Protein AF-G6YGH9-F1 (afdb_monomer_lite)

Organism: NCBI:txid1082933

Radius of gyration: 26.37 Å; chains: 1; bounding box: 47×24×82 Å

Foldseek 3Di:
DVPVVVVVVVVVVVVVVVVVVVVVVVVVVVVVVVVVVVVLVVQDPPVVSVCVVVVHDDDDDDPDDDDDKDFDPPLVVVCVPPDDVVSVVVQVVVVVVVVVVCVVVVHDDNDADRRMD

Sequence (117 aa):
MTLLQERERQLNEKLQSTNEALRESQEGLSREYQRAETLLLNILPASIAERLKADEQIADSHAEVSVLFADIVGFTERARSVGAVTTLAILNYFFKAADLLSELYGCEKIKTIGDCV

InterPro domains:
  IPR001054 Adenylyl cyclase class-3/4/guanylyl cyclase [PF00211] (60-116)
  IPR001054 Adenylyl cyclase class-3/4/guanylyl cyclase [PS50125] (66-117)
  IPR001054 Adenylyl cyclase class-3/4/guanylyl cyclase [cd07302] (64-117)
  IPR011645 Haem NO binding associated [PF07701] (4-52)
  IPR029787 Nucleotide cyclase [G3DSA:3.30.70.1230] (54-117)
  IPR029787 Nucleotide cyclase [SSF55073] (55-117)
  IPR050401 Cyclic nucleotide synthase [PTHR11920] (13-116)

pLDDT: mean 89.85, std 6.7, range [55.56, 96.75]

Structure (mmCIF, N/CA/C/O backbone):
data_AF-G6YGH9-F1
#
_entry.id   AF-G6YGH9-F1
#
loop_
_atom_site.group_PDB
_atom_site.id
_atom_site.type_symbol
_atom_site.label_atom_id
_atom_site.label_alt_id
_atom_site.label_comp_id
_atom_site.label_asym_id
_atom_site.label_entity_id
_atom_site.label_seq_id
_atom_site.pdbx_PDB_ins_code
_atom_site.Cartn_x
_atom_site.Cartn_y
_atom_site.Cartn_z
_atom_site.occupancy
_atom_site.B_iso_or_equiv
_atom_site.auth_seq_id
_atom_site.auth_comp_id
_atom_site.auth_asym_id
_atom_site.auth_atom_id
_atom_site.pdbx_PDB_model_num
ATOM 1 N N . MET A 1 1 ? -18.345 3.832 61.839 1.00 55.56 1 MET A N 1
ATOM 2 C CA . MET A 1 1 ? -18.561 4.753 60.699 1.00 55.56 1 MET A CA 1
ATOM 3 C C . MET A 1 1 ? -17.378 4.827 59.724 1.00 55.56 1 MET A C 1
ATOM 5 O O . MET A 1 1 ? -17.563 5.365 58.649 1.00 55.56 1 MET A O 1
ATOM 9 N N . THR A 1 2 ? -16.212 4.240 60.018 1.00 79.88 2 THR A N 1
ATOM 10 C CA . THR A 1 2 ? -14.998 4.305 59.174 1.00 79.88 2 THR A CA 1
ATOM 11 C C . THR A 1 2 ? -14.951 3.285 58.025 1.00 79.88 2 THR A C 1
ATOM 13 O O . THR A 1 2 ? -14.478 3.598 56.943 1.00 79.88 2 THR A O 1
ATOM 16 N N . LEU A 1 3 ? -15.519 2.088 58.206 1.00 83.75 3 LEU A N 1
ATOM 17 C CA . LEU A 1 3 ? -15.384 0.976 57.246 1.00 83.75 3 LEU A CA 1
ATOM 18 C C . LEU A 1 3 ? -16.085 1.214 55.889 1.00 83.75 3 LEU A C 1
ATOM 20 O O . LEU A 1 3 ? -15.637 0.724 54.857 1.00 83.75 3 LEU A O 1
ATOM 24 N N . LEU A 1 4 ? -17.179 1.986 55.887 1.00 87.06 4 LEU A N 1
ATOM 25 C CA . LEU A 1 4 ? -17.890 2.392 54.665 1.00 87.06 4 LEU A CA 1
ATOM 26 C C . LEU A 1 4 ? -17.114 3.456 53.877 1.00 87.06 4 LEU A C 1
ATOM 28 O O . LEU A 1 4 ? -17.008 3.340 52.661 1.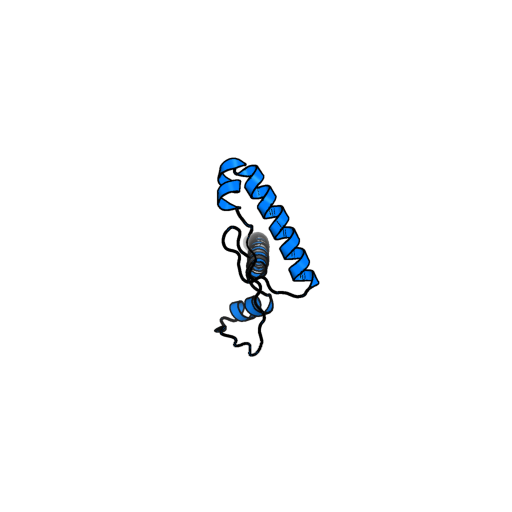00 87.06 4 LEU A O 1
ATOM 32 N N . GLN A 1 5 ? -16.526 4.434 54.570 1.00 87.31 5 GLN A N 1
ATOM 33 C CA . GLN A 1 5 ? -15.715 5.488 53.951 1.00 87.31 5 GLN A CA 1
ATOM 34 C C . GLN A 1 5 ? -14.425 4.919 53.342 1.00 87.31 5 GLN A C 1
ATOM 36 O O . GLN A 1 5 ? -14.037 5.303 52.242 1.00 87.31 5 GLN A O 1
ATOM 41 N N . GLU A 1 6 ? -13.798 3.951 54.017 1.00 89.69 6 GLU A N 1
ATOM 42 C CA . GLU A 1 6 ? -12.629 3.227 53.504 1.00 89.69 6 GLU A CA 1
ATOM 43 C C . GLU A 1 6 ? -12.956 2.487 52.195 1.00 89.69 6 GLU A C 1
ATOM 45 O O . GLU A 1 6 ? -12.214 2.566 51.218 1.00 89.69 6 GLU A O 1
ATOM 50 N N . ARG A 1 7 ? -14.108 1.801 52.154 1.00 91.88 7 ARG A N 1
ATOM 51 C CA . ARG A 1 7 ? -14.569 1.051 50.979 1.00 91.88 7 ARG A CA 1
ATOM 52 C C . ARG A 1 7 ? -14.919 1.967 49.807 1.00 91.88 7 ARG A C 1
ATOM 54 O O . ARG A 1 7 ? -14.617 1.627 48.668 1.00 91.88 7 ARG A O 1
ATOM 61 N N . GLU A 1 8 ? -15.540 3.112 50.071 1.00 92.88 8 GLU A N 1
ATOM 62 C CA . GLU A 1 8 ? -15.873 4.111 49.050 1.00 92.88 8 GLU A CA 1
ATOM 63 C C . GLU A 1 8 ? -14.610 4.744 48.449 1.00 92.88 8 GLU A C 1
ATOM 65 O O . GLU A 1 8 ? -14.483 4.846 47.229 1.00 92.88 8 GLU A O 1
ATOM 70 N N . ARG A 1 9 ? -13.622 5.066 49.292 1.00 91.81 9 ARG A N 1
ATOM 71 C CA . ARG A 1 9 ? -12.309 5.537 48.845 1.00 91.81 9 ARG A CA 1
ATOM 72 C C . ARG A 1 9 ? -11.601 4.499 47.971 1.00 91.81 9 ARG A C 1
ATOM 74 O O . ARG A 1 9 ? -11.164 4.840 46.876 1.00 91.81 9 ARG A O 1
ATOM 81 N N . GLN A 1 10 ? -11.546 3.240 48.410 1.00 92.94 10 GLN A N 1
ATOM 82 C CA . GLN A 1 10 ? -10.946 2.155 47.624 1.00 92.94 10 GLN A CA 1
ATOM 83 C C . GLN A 1 10 ? -11.650 1.949 46.278 1.00 92.94 10 GLN A C 1
ATOM 85 O O . GLN A 1 10 ? -10.990 1.702 45.271 1.00 92.94 10 GLN A O 1
ATOM 90 N N . LEU A 1 11 ? -12.983 2.052 46.237 1.00 93.69 11 LEU A N 1
ATOM 91 C CA . LEU A 1 11 ? -13.751 1.957 44.993 1.00 93.69 11 LEU A CA 1
ATOM 92 C C . LEU A 1 11 ? -13.421 3.104 44.035 1.00 93.69 11 LEU A C 1
ATOM 94 O O . LEU A 1 11 ? -13.229 2.853 42.848 1.00 93.69 11 LEU A O 1
ATOM 98 N N . ASN A 1 12 ? -13.309 4.333 44.540 1.00 93.94 12 ASN A N 1
ATOM 99 C CA . ASN A 1 12 ? -12.959 5.494 43.724 1.00 93.94 12 ASN A CA 1
ATOM 100 C C . ASN A 1 12 ? -11.522 5.417 43.191 1.00 93.94 12 ASN A C 1
ATOM 102 O O . ASN A 1 12 ? -11.306 5.670 42.007 1.00 93.94 12 ASN A O 1
ATOM 106 N N . GLU A 1 13 ? -10.561 4.987 44.013 1.00 94.94 13 GLU A N 1
ATOM 107 C CA . GLU A 1 13 ? -9.174 4.744 43.587 1.00 94.94 13 GLU A CA 1
ATOM 108 C C . GLU A 1 13 ? -9.109 3.637 42.514 1.00 94.94 13 GLU A C 1
ATOM 110 O O . GLU A 1 13 ? -8.458 3.795 41.479 1.00 94.94 13 GLU A O 1
ATOM 115 N N . LYS A 1 14 ? -9.851 2.535 42.702 1.00 94.44 14 LYS A N 1
ATOM 116 C CA . LYS A 1 14 ? -9.955 1.442 41.718 1.00 94.44 14 LYS A CA 1
ATOM 117 C C . LYS A 1 14 ? -10.588 1.914 40.405 1.00 94.44 14 LYS A C 1
ATOM 119 O O . LYS A 1 14 ? -10.108 1.543 39.334 1.00 94.44 14 LYS A O 1
ATOM 124 N N . LEU A 1 15 ? -11.654 2.713 40.475 1.00 95.19 15 LEU A N 1
ATOM 125 C CA . LEU A 1 15 ? -12.331 3.291 39.310 1.00 95.19 15 LEU A CA 1
ATOM 126 C C . LEU A 1 15 ? -11.411 4.241 38.543 1.00 95.19 15 LEU A C 1
ATOM 128 O O . LEU A 1 15 ? -11.356 4.158 37.320 1.00 95.19 15 LEU A O 1
ATOM 132 N N . GLN A 1 16 ? -10.667 5.104 39.240 1.00 94.81 16 GLN A N 1
ATOM 133 C CA . GLN A 1 16 ? -9.683 5.989 38.612 1.00 94.81 16 GLN A CA 1
ATOM 134 C C . GLN A 1 16 ? -8.597 5.190 37.897 1.00 94.81 16 GLN A C 1
ATOM 136 O O . GLN A 1 16 ? -8.411 5.380 36.699 1.00 94.81 16 GLN A O 1
ATOM 141 N N . SER A 1 17 ? -7.979 4.224 38.580 1.00 95.12 17 SER A N 1
ATOM 142 C CA . SER A 1 17 ? -6.950 3.368 37.981 1.00 95.12 17 SER A CA 1
ATOM 143 C C . SER A 1 17 ? -7.472 2.576 36.774 1.00 95.12 17 SER A C 1
ATOM 145 O O . SER A 1 17 ? -6.784 2.459 35.763 1.00 95.12 17 SER A O 1
ATOM 147 N N . THR A 1 18 ? -8.708 2.069 36.838 1.00 95.12 18 THR A N 1
ATOM 148 C CA . THR A 1 18 ? -9.322 1.342 35.713 1.00 95.12 18 THR A CA 1
ATOM 149 C C . THR A 1 18 ? -9.599 2.274 34.533 1.00 95.12 18 THR A C 1
ATOM 151 O O . THR A 1 18 ? -9.367 1.892 33.391 1.00 95.12 18 THR A O 1
ATOM 154 N N . ASN A 1 19 ? -10.066 3.499 34.790 1.00 95.88 19 ASN A N 1
ATOM 155 C CA . ASN A 1 19 ? -10.301 4.497 33.747 1.00 95.88 19 ASN A CA 1
ATOM 156 C C . ASN A 1 19 ? -8.998 4.971 33.092 1.00 95.88 19 ASN A C 1
ATOM 158 O O . ASN A 1 19 ? -8.976 5.180 31.882 1.00 95.88 19 ASN A O 1
ATOM 162 N N . GLU A 1 20 ? -7.924 5.132 33.865 1.00 96.31 20 GLU A N 1
ATOM 163 C CA . GLU A 1 20 ? -6.594 5.460 33.342 1.00 96.31 20 GLU A CA 1
ATOM 164 C C . GLU A 1 20 ? -6.064 4.333 32.454 1.00 96.31 20 GLU A C 1
ATOM 166 O O . GLU A 1 20 ? -5.765 4.574 31.287 1.00 96.31 20 GLU A O 1
ATOM 171 N N . ALA A 1 21 ? -6.076 3.090 32.943 1.00 94.69 21 ALA A N 1
ATOM 172 C CA . ALA A 1 21 ? -5.667 1.930 32.153 1.00 94.69 21 ALA A CA 1
ATOM 173 C C . ALA A 1 21 ? -6.518 1.755 30.879 1.00 94.69 21 ALA A C 1
ATOM 175 O O . ALA A 1 21 ? -6.002 1.400 29.817 1.00 94.69 21 ALA A O 1
ATOM 176 N N . LEU A 1 22 ? -7.827 2.031 30.956 1.00 96.00 22 LEU A N 1
ATOM 177 C CA . LEU A 1 22 ? -8.717 1.985 29.796 1.00 96.00 22 LEU A CA 1
ATOM 178 C C . LEU A 1 22 ? -8.360 3.062 28.766 1.00 96.00 22 LEU A C 1
ATOM 180 O O . LEU A 1 22 ? -8.337 2.766 27.573 1.00 96.00 22 LEU A O 1
ATOM 184 N N . ARG A 1 23 ? -8.058 4.289 29.207 1.00 96.25 23 ARG A N 1
ATOM 185 C CA . ARG A 1 23 ? -7.615 5.372 28.317 1.00 96.25 23 ARG A CA 1
ATOM 186 C C . ARG A 1 23 ? -6.309 5.023 27.619 1.00 96.25 23 ARG A C 1
ATOM 188 O O . ARG A 1 23 ? -6.238 5.136 26.401 1.00 96.25 23 ARG A O 1
ATOM 195 N N . GLU A 1 24 ? -5.319 4.536 28.360 1.00 96.12 24 GLU A N 1
ATOM 196 C CA . GLU A 1 24 ? -4.040 4.105 27.782 1.00 96.12 24 GLU A CA 1
ATOM 197 C C . GLU A 1 24 ? -4.239 2.999 26.738 1.00 96.12 24 GLU A C 1
ATOM 199 O O . GLU A 1 24 ? -3.672 3.048 25.644 1.00 96.12 24 GLU A O 1
ATOM 204 N N . SER A 1 25 ? -5.106 2.025 27.033 1.00 95.31 25 SER A N 1
ATOM 205 C CA . SER A 1 25 ? -5.445 0.960 26.089 1.00 95.31 25 SER A CA 1
ATOM 206 C C . SER A 1 25 ? -6.147 1.490 24.832 1.00 95.31 25 SER A C 1
ATOM 208 O O . SER A 1 25 ? -5.816 1.057 23.727 1.00 95.31 25 SER A O 1
ATOM 210 N N . GLN A 1 26 ? -7.073 2.443 24.973 1.00 95.81 26 GLN A N 1
ATOM 211 C CA . GLN A 1 26 ? -7.761 3.081 23.845 1.00 95.81 26 GLN A CA 1
ATOM 212 C C . GLN A 1 26 ? -6.801 3.885 22.964 1.00 95.81 26 GLN A C 1
ATOM 214 O O . GLN A 1 26 ? -6.890 3.819 21.738 1.00 95.81 26 GLN A O 1
ATOM 219 N N . GLU A 1 27 ? -5.860 4.613 23.566 1.00 96.75 27 GLU A N 1
ATOM 220 C CA . GLU A 1 27 ? -4.826 5.338 22.827 1.00 96.75 27 GLU A CA 1
ATOM 221 C C . GLU A 1 27 ? -3.910 4.385 22.056 1.00 96.75 27 GLU A C 1
ATOM 223 O O . GLU A 1 27 ? -3.618 4.627 20.883 1.00 96.75 27 GLU A O 1
ATOM 228 N N . GLY A 1 28 ? -3.494 3.282 22.686 1.00 96.19 28 GLY A N 1
ATOM 229 C CA . GLY A 1 28 ? -2.711 2.237 22.030 1.00 96.19 28 GLY A CA 1
ATOM 230 C C . GLY A 1 28 ? -3.450 1.628 20.837 1.00 96.19 28 GLY A C 1
ATOM 231 O O . GLY A 1 28 ? -2.898 1.557 19.740 1.00 96.19 28 GLY A O 1
ATOM 232 N N . LEU A 1 29 ? -4.724 1.268 21.024 1.00 96.12 29 LEU A N 1
ATOM 233 C CA . LEU A 1 29 ? -5.560 0.712 19.960 1.00 96.12 29 LEU A CA 1
ATOM 234 C C . LEU A 1 29 ? -5.740 1.699 18.799 1.00 96.12 29 LEU A C 1
ATOM 236 O O . LEU A 1 29 ? -5.630 1.307 17.642 1.00 96.12 29 LEU A O 1
ATOM 240 N N . SER A 1 30 ? -5.971 2.977 19.100 1.00 96.50 30 SER A N 1
ATOM 241 C CA . SER A 1 30 ? -6.126 4.027 18.089 1.00 96.50 30 SER A CA 1
ATOM 242 C C . SER A 1 30 ? -4.863 4.201 17.237 1.00 96.50 30 SER A C 1
ATOM 244 O O . SER A 1 30 ? -4.948 4.294 16.012 1.00 96.50 30 SER A O 1
ATOM 246 N N . ARG A 1 31 ? -3.674 4.168 17.858 1.00 96.56 31 ARG A N 1
ATOM 247 C CA . ARG A 1 31 ? -2.394 4.252 17.132 1.00 96.56 31 ARG A CA 1
ATOM 248 C C . ARG A 1 31 ? -2.185 3.068 16.196 1.00 96.56 31 ARG A C 1
ATOM 250 O O . ARG A 1 31 ? -1.820 3.267 15.039 1.00 96.56 31 ARG A O 1
ATOM 257 N N . GLU A 1 32 ? -2.423 1.852 16.681 1.00 95.44 32 GLU A N 1
ATOM 258 C CA . GLU A 1 32 ? -2.289 0.653 15.849 1.00 95.44 32 GLU A CA 1
ATOM 259 C C . GLU A 1 32 ? -3.327 0.637 14.720 1.00 95.44 32 GLU A C 1
ATOM 261 O O . GLU A 1 32 ? -2.990 0.304 13.585 1.00 95.44 32 GLU A O 1
ATOM 266 N N . TYR A 1 33 ? -4.553 1.099 14.987 1.00 95.00 33 TYR A N 1
ATOM 267 C CA . TYR A 1 33 ? -5.590 1.251 13.967 1.00 95.00 33 TYR A CA 1
ATOM 268 C C . TYR A 1 33 ? -5.170 2.232 12.862 1.00 95.00 33 TYR A C 1
ATOM 270 O O . TYR A 1 33 ? -5.207 1.889 11.683 1.00 95.00 33 TYR A O 1
ATOM 278 N N . GLN A 1 34 ? -4.691 3.429 13.219 1.00 95.44 34 GLN A N 1
ATOM 279 C CA . GLN A 1 34 ? -4.217 4.421 12.243 1.00 95.44 34 GLN A CA 1
ATOM 280 C C . GLN A 1 34 ? -3.026 3.921 11.421 1.00 95.44 34 GLN A C 1
ATOM 282 O O . GLN A 1 34 ? -2.920 4.197 10.222 1.00 95.44 34 GLN A O 1
ATOM 287 N N . ARG A 1 35 ? -2.119 3.175 12.056 1.00 95.19 35 ARG A N 1
ATOM 288 C CA . ARG A 1 35 ? -0.985 2.561 11.370 1.00 95.19 35 ARG A CA 1
ATOM 289 C C . ARG A 1 35 ? -1.452 1.512 10.364 1.00 95.19 35 ARG A C 1
ATOM 291 O O . ARG A 1 35 ? -0.950 1.503 9.242 1.00 95.19 35 ARG A O 1
ATOM 298 N N . ALA A 1 36 ? -2.407 0.665 10.746 1.00 93.44 36 ALA A N 1
ATOM 299 C CA . ALA A 1 36 ? -2.996 -0.333 9.859 1.00 93.44 36 ALA A CA 1
ATOM 300 C C . ALA A 1 36 ? -3.722 0.319 8.670 1.00 93.44 36 ALA A C 1
ATOM 302 O O . ALA A 1 36 ? -3.481 -0.075 7.533 1.00 93.44 36 ALA A O 1
ATOM 303 N N . GLU A 1 37 ? -4.521 1.361 8.916 1.00 93.56 37 GLU A N 1
ATOM 304 C CA . GLU A 1 37 ? -5.194 2.159 7.878 1.00 93.56 37 GLU A CA 1
ATOM 305 C C . GLU A 1 37 ? -4.208 2.738 6.862 1.00 93.56 37 GLU A C 1
ATOM 307 O O . GLU A 1 37 ? -4.346 2.543 5.655 1.00 93.56 37 GLU A O 1
ATOM 312 N N . THR A 1 38 ? -3.159 3.398 7.356 1.00 93.19 38 THR A N 1
ATOM 313 C CA . THR A 1 38 ? -2.134 4.011 6.501 1.00 93.19 38 THR A CA 1
ATOM 314 C C . THR A 1 38 ? -1.444 2.963 5.630 1.00 93.19 38 THR A C 1
ATOM 316 O O . THR A 1 38 ? -1.217 3.180 4.444 1.00 93.19 38 THR A O 1
ATOM 319 N N . LEU A 1 39 ? -1.107 1.805 6.204 1.00 92.00 39 LEU A N 1
ATOM 320 C CA . LEU A 1 39 ? -0.467 0.723 5.460 1.00 92.00 39 LEU A CA 1
ATOM 321 C C . LEU A 1 39 ? -1.399 0.108 4.416 1.00 92.00 39 LEU A C 1
ATOM 323 O O . LEU A 1 39 ? -0.939 -0.200 3.321 1.00 92.00 39 LEU A O 1
ATOM 327 N N . LEU A 1 40 ? -2.684 -0.054 4.730 1.00 91.38 40 LEU A N 1
ATOM 328 C CA . LEU A 1 40 ? -3.661 -0.612 3.800 1.00 91.38 40 LEU A CA 1
ATOM 329 C C . LEU A 1 40 ? -3.830 0.285 2.567 1.00 91.38 40 LEU A C 1
ATOM 331 O O . LEU A 1 40 ? -3.770 -0.207 1.441 1.00 91.38 40 LEU A O 1
ATOM 335 N N . LEU A 1 41 ? -3.960 1.596 2.780 1.00 89.38 41 LEU A N 1
ATOM 336 C CA . LEU A 1 41 ? -4.104 2.585 1.705 1.00 89.38 41 LEU A CA 1
ATOM 337 C C . LEU A 1 41 ? -2.820 2.790 0.889 1.00 89.38 41 LEU A C 1
ATOM 339 O O . LEU A 1 41 ? -2.886 3.210 -0.259 1.00 89.38 41 LEU A O 1
ATOM 343 N N . ASN A 1 42 ? -1.653 2.451 1.442 1.00 85.25 42 ASN A N 1
ATOM 344 C CA . ASN A 1 42 ? -0.397 2.433 0.686 1.00 85.25 42 ASN A CA 1
ATOM 345 C C . ASN A 1 42 ? -0.282 1.230 -0.270 1.00 85.25 42 ASN A C 1
ATOM 347 O O . ASN A 1 42 ? 0.641 1.190 -1.084 1.00 85.25 42 ASN A O 1
ATOM 351 N N . ILE A 1 43 ? -1.148 0.220 -0.130 1.00 86.12 43 ILE A N 1
ATOM 352 C CA . ILE A 1 43 ? -1.089 -1.034 -0.897 1.00 86.12 43 ILE A CA 1
ATOM 353 C C . ILE A 1 43 ? -2.266 -1.155 -1.867 1.00 86.12 43 ILE A C 1
ATOM 355 O O . ILE A 1 43 ? -2.100 -1.727 -2.943 1.00 86.12 43 ILE A O 1
ATOM 359 N N . LEU A 1 44 ? -3.449 -0.677 -1.477 1.00 88.25 44 LEU A N 1
ATOM 360 C CA . LEU A 1 44 ? -4.687 -0.826 -2.236 1.00 88.25 44 LEU A CA 1
ATOM 361 C C . LEU A 1 44 ? -5.336 0.534 -2.513 1.00 88.25 44 LEU A C 1
ATOM 363 O O . LEU A 1 44 ? -5.300 1.407 -1.642 1.00 88.25 44 LEU A O 1
ATOM 367 N N . PRO A 1 45 ? -6.033 0.680 -3.656 1.00 88.00 45 PRO A N 1
ATOM 368 C CA . PRO A 1 45 ? -6.903 1.824 -3.888 1.00 88.00 45 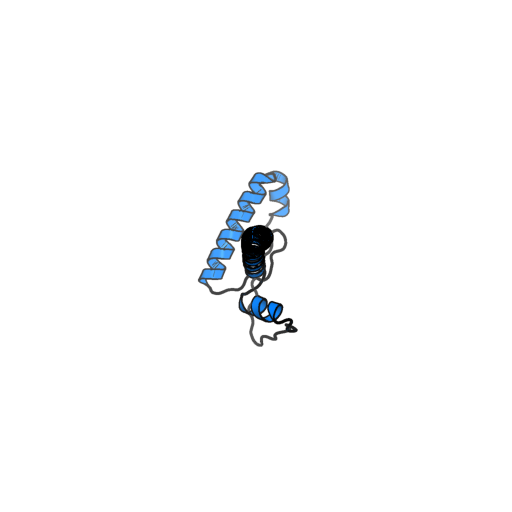PRO A CA 1
ATOM 369 C C . PRO A 1 45 ? -7.939 1.952 -2.768 1.00 88.00 45 PRO A C 1
ATOM 371 O O . PRO A 1 45 ? -8.467 0.946 -2.284 1.00 88.00 45 PRO A O 1
ATOM 374 N N . ALA A 1 46 ? -8.292 3.186 -2.401 1.00 89.25 46 ALA A N 1
ATOM 375 C CA . ALA A 1 46 ? -9.211 3.455 -1.292 1.00 89.25 46 ALA A CA 1
ATOM 376 C C . ALA A 1 46 ? -10.556 2.713 -1.427 1.00 89.25 46 ALA A C 1
ATOM 378 O O . ALA A 1 46 ? -11.058 2.153 -0.457 1.00 89.25 46 ALA A O 1
ATOM 379 N N . SER A 1 47 ? -11.113 2.636 -2.640 1.00 90.88 47 SER A N 1
ATOM 380 C CA . SER A 1 47 ? -12.367 1.917 -2.907 1.00 90.88 47 SER A CA 1
ATOM 381 C C . SER A 1 47 ? -12.270 0.412 -2.634 1.00 90.88 47 SER A C 1
ATOM 383 O O . SER A 1 47 ? -13.215 -0.187 -2.126 1.00 90.88 47 SER A O 1
ATOM 385 N N . ILE A 1 48 ? -11.127 -0.199 -2.947 1.00 92.25 48 ILE A N 1
ATOM 386 C CA . ILE A 1 48 ? -10.863 -1.623 -2.722 1.00 92.25 48 ILE A CA 1
ATOM 387 C C . ILE A 1 48 ? -10.581 -1.879 -1.240 1.00 92.25 48 ILE A C 1
ATOM 389 O O . ILE A 1 48 ? -11.062 -2.867 -0.693 1.00 92.25 48 ILE A O 1
ATOM 393 N N . ALA A 1 49 ? -9.859 -0.973 -0.573 1.00 92.75 49 ALA A N 1
ATOM 394 C CA . ALA A 1 49 ? -9.588 -1.053 0.860 1.00 92.75 49 ALA A CA 1
ATOM 395 C C . ALA A 1 49 ? -10.882 -1.057 1.693 1.00 92.75 49 ALA A C 1
ATOM 397 O O . ALA A 1 49 ? -11.027 -1.894 2.582 1.00 92.75 49 ALA A O 1
ATOM 398 N N . GLU A 1 50 ? -11.839 -0.178 1.385 1.00 93.50 50 GLU A N 1
ATOM 399 C CA . GLU A 1 50 ? -13.127 -0.120 2.093 1.00 93.50 50 GLU A CA 1
ATOM 400 C C . GLU A 1 50 ? -13.961 -1.393 1.903 1.00 93.50 50 GLU A C 1
ATOM 402 O O . GLU A 1 50 ? -14.480 -1.951 2.870 1.00 93.50 50 GLU A O 1
ATOM 407 N N . ARG A 1 51 ? -14.034 -1.912 0.673 1.00 95.50 51 ARG A N 1
ATOM 408 C CA . ARG A 1 51 ? -14.743 -3.170 0.381 1.00 95.50 51 ARG A CA 1
ATOM 409 C C . ARG A 1 51 ? -14.088 -4.368 1.064 1.00 95.50 51 ARG A C 1
ATOM 411 O O . ARG A 1 51 ? -14.780 -5.238 1.585 1.00 95.50 51 ARG A O 1
ATOM 418 N N . LEU A 1 52 ? -12.757 -4.378 1.142 1.00 93.56 52 LEU A N 1
ATOM 419 C CA . LEU A 1 52 ? -12.017 -5.429 1.834 1.00 93.56 52 LEU A CA 1
ATOM 420 C C . LEU A 1 52 ? -12.286 -5.407 3.346 1.00 93.56 52 LEU A C 1
ATOM 422 O O . LEU A 1 52 ? -12.459 -6.464 3.946 1.00 93.56 52 LEU A O 1
ATOM 426 N N . LYS A 1 53 ? -12.376 -4.223 3.969 1.00 92.62 53 LYS A N 1
ATOM 427 C CA . LYS A 1 53 ? -12.766 -4.090 5.389 1.00 92.62 53 LYS A CA 1
ATOM 428 C C . LYS A 1 53 ? -14.190 -4.577 5.657 1.00 92.62 53 LYS A C 1
ATOM 430 O O . LYS A 1 53 ? -14.478 -5.011 6.769 1.00 92.62 53 LYS A O 1
ATOM 435 N N . ALA A 1 54 ? -15.065 -4.502 4.656 1.00 95.19 54 ALA A N 1
ATOM 436 C CA . ALA A 1 54 ? -16.430 -5.015 4.717 1.00 95.19 54 ALA A CA 1
ATOM 437 C C . ALA A 1 54 ? -16.532 -6.535 4.469 1.00 95.19 54 ALA A C 1
ATOM 439 O O . ALA A 1 54 ? -17.647 -7.051 4.421 1.00 95.19 54 ALA A O 1
ATOM 440 N N . ASP A 1 55 ? -15.400 -7.240 4.326 1.00 94.12 55 ASP A N 1
ATOM 441 C CA . ASP A 1 55 ? -15.323 -8.676 4.006 1.00 94.12 55 ASP A CA 1
ATOM 442 C C . ASP A 1 55 ? -16.036 -9.033 2.685 1.00 94.12 55 ASP A C 1
ATOM 444 O O . ASP A 1 55 ? -16.592 -10.117 2.503 1.00 94.12 55 ASP A O 1
ATOM 448 N N . GLU A 1 56 ? -16.051 -8.089 1.738 1.00 96.06 56 GLU A N 1
ATOM 449 C CA . GLU A 1 56 ? -16.642 -8.294 0.420 1.00 96.06 56 GLU A CA 1
ATOM 450 C C . GLU A 1 56 ? -15.708 -9.124 -0.473 1.00 96.06 56 GLU A C 1
ATOM 452 O O . GLU A 1 56 ? -14.491 -8.925 -0.507 1.00 96.06 56 GLU A O 1
ATOM 457 N N . GLN A 1 57 ? -16.279 -10.026 -1.275 1.00 93.38 57 GLN A N 1
ATOM 458 C CA . GLN A 1 57 ? -15.537 -10.675 -2.351 1.00 93.38 57 GLN A CA 1
ATOM 459 C C . GLN A 1 57 ? -15.345 -9.698 -3.521 1.00 93.38 57 GLN A C 1
ATOM 461 O O . GLN A 1 57 ? -16.296 -9.350 -4.217 1.00 93.38 57 GLN A O 1
ATOM 466 N N . ILE A 1 58 ? -14.099 -9.298 -3.770 1.00 93.38 58 ILE A N 1
ATOM 467 C CA . ILE A 1 58 ? -13.751 -8.301 -4.789 1.00 93.38 58 ILE A CA 1
ATOM 468 C C . ILE A 1 58 ? -13.274 -9.002 -6.066 1.00 93.38 58 ILE A C 1
ATOM 470 O O . ILE A 1 58 ? -12.222 -9.643 -6.078 1.00 93.38 58 ILE A O 1
ATOM 474 N N . ALA A 1 59 ? -14.046 -8.880 -7.146 1.00 92.69 59 ALA A N 1
ATOM 475 C CA . ALA A 1 59 ? -13.717 -9.414 -8.469 1.00 92.69 59 ALA A CA 1
ATOM 476 C C . ALA A 1 59 ? -14.390 -8.569 -9.562 1.00 92.69 59 ALA A C 1
ATOM 478 O O . ALA A 1 59 ? -15.373 -8.983 -10.179 1.00 92.69 59 ALA A O 1
ATOM 479 N N . ASP A 1 60 ? -13.873 -7.360 -9.770 1.00 90.38 60 ASP A N 1
ATOM 480 C CA . ASP A 1 60 ? -14.460 -6.409 -10.710 1.00 90.38 60 ASP A CA 1
ATOM 481 C C . ASP A 1 60 ? -14.034 -6.709 -12.156 1.00 90.38 60 ASP A C 1
ATOM 483 O O . ASP A 1 60 ? -12.916 -7.153 -12.429 1.00 90.38 60 ASP A O 1
ATOM 487 N N . SER A 1 61 ? -14.939 -6.448 -13.102 1.00 91.75 61 SER A N 1
ATOM 488 C CA . SER A 1 61 ? -14.671 -6.536 -14.537 1.00 91.75 61 SER A CA 1
ATOM 489 C C . SER A 1 61 ? -14.742 -5.148 -15.158 1.00 91.75 61 SER A C 1
ATOM 491 O O . SER A 1 61 ? -15.697 -4.405 -14.931 1.00 91.75 61 SER A O 1
ATOM 493 N N . HIS A 1 62 ? -13.739 -4.810 -15.963 1.00 89.69 62 HIS A N 1
ATOM 494 C CA . HIS A 1 62 ? -13.654 -3.537 -16.667 1.00 89.69 62 HIS A CA 1
ATOM 495 C C . HIS A 1 62 ? -13.702 -3.792 -18.174 1.00 89.69 62 HIS A C 1
ATOM 497 O O . HIS A 1 62 ? -12.878 -4.535 -18.704 1.00 89.69 62 HIS A O 1
ATOM 503 N N . ALA A 1 63 ? -14.681 -3.190 -18.856 1.00 93.94 63 ALA A N 1
ATOM 504 C CA . ALA A 1 63 ? -14.892 -3.392 -20.291 1.00 93.94 63 ALA A CA 1
ATOM 505 C C . ALA A 1 63 ? -13.788 -2.753 -21.150 1.00 93.94 63 ALA A C 1
ATOM 507 O O . ALA A 1 63 ? -13.429 -3.294 -22.193 1.00 93.94 63 ALA A O 1
ATOM 508 N N . GLU A 1 64 ? -13.237 -1.624 -20.700 1.00 94.25 64 GLU A N 1
ATOM 509 C CA . GLU A 1 64 ? -12.199 -0.872 -21.403 1.00 94.25 64 GLU A CA 1
ATOM 510 C C . GLU A 1 64 ? -11.093 -0.490 -20.420 1.00 94.25 64 GLU A C 1
ATOM 512 O O . GLU A 1 64 ? -11.325 0.244 -19.459 1.00 94.25 64 GLU A O 1
ATOM 517 N N . VAL A 1 65 ? -9.886 -1.005 -20.656 1.00 92.69 65 VAL A N 1
ATOM 518 C CA . VAL A 1 65 ? -8.697 -0.708 -19.851 1.00 92.69 65 VAL A CA 1
ATOM 519 C C . VAL A 1 65 ? -7.495 -0.485 -20.757 1.00 92.69 65 VAL A C 1
ATOM 521 O O . VAL A 1 65 ? -7.336 -1.156 -21.776 1.00 92.69 65 VAL A O 1
ATOM 524 N N . SER A 1 66 ? -6.633 0.450 -20.367 1.00 92.69 66 SER A N 1
ATOM 525 C CA . SER A 1 66 ? -5.294 0.606 -20.937 1.00 92.69 66 SER A CA 1
ATOM 526 C C . SER A 1 66 ? -4.272 0.210 -19.883 1.00 92.69 66 SER A C 1
ATOM 528 O O . SER A 1 66 ? -4.389 0.628 -18.734 1.00 92.69 66 SER A O 1
ATOM 530 N N . VAL A 1 67 ? -3.278 -0.587 -20.269 1.00 91.44 67 VAL A N 1
ATOM 531 C CA . VAL A 1 67 ? -2.196 -1.018 -19.376 1.00 91.44 67 VAL A CA 1
ATOM 532 C C . VAL A 1 67 ? -0.873 -0.535 -19.953 1.00 91.44 67 VAL A C 1
ATOM 534 O O . VAL A 1 67 ? -0.583 -0.775 -21.126 1.00 91.44 67 VAL A O 1
ATOM 537 N N . LEU A 1 68 ? -0.086 0.153 -19.128 1.00 88.62 68 LEU A N 1
ATOM 538 C CA . LEU A 1 68 ? 1.275 0.567 -19.448 1.00 88.62 68 LEU A CA 1
ATOM 539 C C . LEU A 1 68 ? 2.250 -0.395 -18.772 1.00 88.62 68 LEU A C 1
ATOM 541 O O . LEU A 1 68 ? 2.093 -0.684 -17.593 1.00 88.62 68 LEU A O 1
ATOM 545 N N . PHE A 1 69 ? 3.252 -0.843 -19.523 1.00 87.38 69 PHE A N 1
ATOM 546 C CA . PHE A 1 69 ? 4.417 -1.536 -18.983 1.00 87.38 69 PHE A CA 1
ATOM 547 C C . PHE A 1 69 ? 5.655 -0.696 -19.280 1.00 87.38 69 PHE A C 1
ATOM 549 O O . PHE A 1 69 ? 5.852 -0.269 -20.424 1.00 87.38 69 PHE A O 1
ATOM 556 N N . ALA A 1 70 ? 6.491 -0.472 -18.274 1.00 85.88 70 ALA A N 1
ATOM 557 C CA . ALA A 1 70 ? 7.751 0.243 -18.400 1.00 8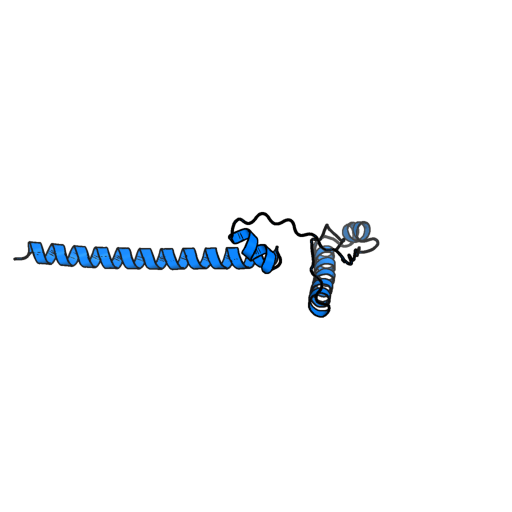5.88 70 ALA A CA 1
ATOM 558 C C . ALA A 1 70 ? 8.874 -0.526 -17.699 1.00 85.88 70 ALA A C 1
ATOM 560 O O . ALA A 1 70 ? 8.705 -0.996 -16.582 1.00 85.88 70 ALA A O 1
ATOM 561 N N . ASP A 1 71 ? 10.037 -0.621 -18.342 1.00 87.88 71 ASP A N 1
ATOM 562 C CA . ASP A 1 71 ? 11.219 -1.286 -17.791 1.00 87.88 71 ASP A CA 1
ATOM 563 C C . ASP A 1 71 ? 12.483 -0.455 -18.051 1.00 87.88 71 ASP A C 1
ATOM 565 O O . ASP A 1 71 ? 12.600 0.245 -19.067 1.00 87.88 71 ASP A O 1
ATOM 569 N N . ILE A 1 72 ? 13.444 -0.519 -17.129 1.00 86.31 72 ILE A N 1
ATOM 570 C CA . ILE A 1 72 ? 14.714 0.193 -17.255 1.00 86.31 72 ILE A CA 1
ATOM 571 C C . ILE A 1 72 ? 15.688 -0.670 -18.061 1.00 86.31 72 ILE A C 1
ATOM 573 O O . ILE A 1 72 ? 16.346 -1.575 -17.548 1.00 86.31 72 ILE A O 1
ATOM 577 N N . VAL A 1 73 ? 15.874 -0.309 -19.331 1.00 89.06 73 VAL A N 1
ATOM 578 C CA . VAL A 1 73 ? 16.797 -1.013 -20.232 1.00 89.06 73 VAL A CA 1
ATOM 579 C C . VAL A 1 73 ? 18.201 -1.139 -19.623 1.00 89.06 73 VAL A C 1
ATOM 581 O O . VAL A 1 73 ? 18.836 -0.151 -19.241 1.00 89.06 73 VAL A O 1
ATOM 584 N N . GLY A 1 74 ? 18.700 -2.377 -19.559 1.00 86.88 74 GLY A N 1
ATOM 585 C CA . GLY A 1 74 ? 20.048 -2.694 -19.077 1.00 86.88 74 GLY A CA 1
ATOM 586 C C . GLY A 1 74 ? 20.237 -2.550 -17.563 1.00 86.88 74 GLY A C 1
ATOM 587 O O . GLY A 1 74 ? 21.374 -2.561 -17.084 1.00 86.88 74 GLY A O 1
ATOM 588 N N . PHE A 1 75 ? 19.159 -2.413 -16.786 1.00 87.56 75 PHE A N 1
ATOM 589 C CA . PHE A 1 75 ? 19.255 -2.197 -15.344 1.00 87.56 75 PHE A CA 1
ATOM 590 C C . PHE A 1 75 ? 19.953 -3.339 -14.610 1.00 87.56 75 PHE A C 1
ATOM 592 O O . PHE A 1 75 ? 20.820 -3.067 -13.785 1.00 87.56 75 PHE A O 1
ATOM 599 N N . THR A 1 76 ? 19.667 -4.601 -14.942 1.00 85.94 76 THR A N 1
AT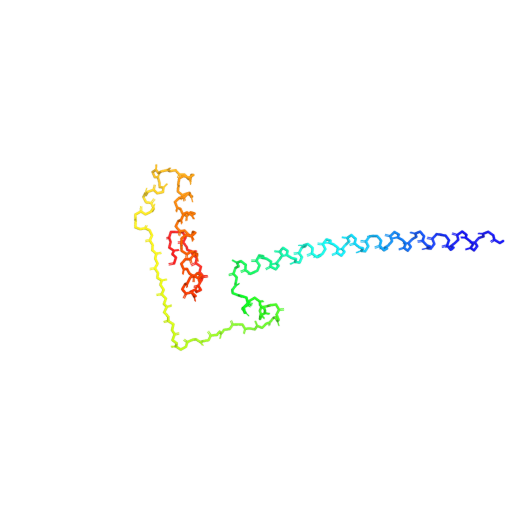OM 600 C CA . THR A 1 76 ? 20.304 -5.760 -14.286 1.00 85.94 76 THR A CA 1
ATOM 601 C C . THR A 1 76 ? 21.835 -5.718 -14.367 1.00 85.94 76 THR A C 1
ATOM 603 O O . THR A 1 76 ? 22.522 -5.982 -13.379 1.00 85.94 76 THR A O 1
ATOM 606 N N . GLU A 1 77 ? 22.395 -5.378 -15.529 1.00 87.44 77 GLU A N 1
ATOM 607 C CA . GLU A 1 77 ? 23.847 -5.265 -15.701 1.00 87.44 77 GLU A CA 1
ATOM 608 C C . GLU A 1 77 ? 24.397 -4.051 -14.946 1.00 87.44 77 GLU A C 1
ATOM 610 O O . GLU A 1 77 ? 25.403 -4.149 -14.238 1.00 87.44 77 GLU A O 1
ATOM 615 N N . ARG A 1 78 ? 23.691 -2.918 -15.021 1.00 85.31 78 ARG A N 1
ATOM 616 C CA . ARG A 1 78 ? 24.084 -1.683 -14.338 1.00 85.31 78 ARG A CA 1
ATOM 617 C C . ARG A 1 78 ? 24.064 -1.833 -12.818 1.00 85.31 78 ARG A C 1
ATOM 619 O O . ARG A 1 78 ? 24.997 -1.397 -12.155 1.00 85.31 78 ARG A O 1
ATOM 626 N N . ALA A 1 79 ? 23.056 -2.500 -12.266 1.00 87.94 79 ALA A N 1
ATOM 627 C CA . ALA A 1 79 ? 22.919 -2.761 -10.836 1.00 87.94 79 ALA A CA 1
ATOM 628 C C . ALA A 1 79 ? 24.091 -3.586 -10.281 1.00 87.94 79 ALA A C 1
ATOM 630 O O . ALA A 1 79 ? 24.533 -3.364 -9.152 1.00 87.94 79 ALA A O 1
ATOM 631 N N . ARG A 1 80 ? 24.650 -4.499 -11.091 1.00 87.69 80 ARG A N 1
ATOM 632 C CA . ARG A 1 80 ? 25.834 -5.290 -10.720 1.00 87.69 80 ARG A CA 1
ATOM 633 C C . ARG A 1 80 ? 27.113 -4.455 -10.643 1.00 87.69 80 ARG A C 1
ATOM 635 O O . ARG A 1 80 ? 28.006 -4.825 -9.888 1.00 87.69 80 ARG A O 1
ATOM 642 N N . SER A 1 81 ? 27.217 -3.359 -11.396 1.00 89.62 81 SER A N 1
ATOM 643 C CA . SER A 1 81 ? 28.445 -2.555 -11.482 1.00 89.62 81 SER A CA 1
ATOM 644 C C . SER A 1 81 ? 28.467 -1.337 -10.553 1.00 89.62 81 SER A C 1
ATOM 646 O O . SER A 1 81 ? 29.529 -0.992 -10.043 1.00 89.62 81 SER A O 1
ATOM 648 N N . VAL A 1 82 ? 27.321 -0.694 -10.288 1.00 86.88 82 VAL A N 1
ATOM 649 C CA . VAL A 1 82 ? 27.263 0.582 -9.533 1.00 86.88 82 VAL A CA 1
ATOM 650 C C . VAL A 1 82 ? 27.077 0.432 -8.016 1.00 86.88 82 VAL A C 1
ATOM 652 O O . VAL A 1 82 ? 27.142 1.423 -7.283 1.00 86.88 82 VAL A O 1
ATOM 655 N N . GLY A 1 83 ? 26.847 -0.794 -7.536 1.00 89.31 83 GLY A N 1
ATOM 656 C CA . GLY A 1 83 ? 26.643 -1.107 -6.120 1.00 89.31 83 GLY A CA 1
ATOM 657 C C . GLY A 1 83 ? 25.236 -0.782 -5.597 1.00 89.31 83 GLY A C 1
ATOM 658 O O . GLY A 1 83 ? 24.457 -0.050 -6.214 1.00 89.31 83 GLY A O 1
ATOM 659 N N . ALA A 1 84 ? 24.897 -1.341 -4.431 1.00 90.25 84 ALA A N 1
ATOM 660 C CA . ALA A 1 84 ? 23.534 -1.330 -3.889 1.00 90.25 84 ALA A CA 1
ATOM 661 C C . ALA A 1 84 ? 22.992 0.081 -3.594 1.00 90.25 84 ALA A C 1
ATOM 663 O O . ALA A 1 84 ? 21.848 0.379 -3.925 1.00 90.25 84 ALA A O 1
ATOM 664 N N . VAL A 1 85 ? 23.817 0.964 -3.020 1.00 92.50 85 VAL A N 1
ATOM 665 C CA . VAL A 1 85 ? 23.406 2.334 -2.653 1.00 92.50 85 VAL A CA 1
ATOM 666 C C . VAL A 1 85 ? 23.002 3.136 -3.891 1.00 92.50 85 VAL A C 1
ATOM 668 O O . VAL A 1 85 ? 21.925 3.726 -3.932 1.00 92.50 85 VAL A O 1
ATOM 671 N N . THR A 1 86 ? 23.838 3.110 -4.928 1.00 91.00 86 THR A N 1
ATOM 672 C CA . THR A 1 86 ? 23.581 3.813 -6.191 1.00 91.00 86 THR A CA 1
ATOM 673 C C . THR A 1 86 ? 22.383 3.217 -6.926 1.00 91.00 86 THR A C 1
ATOM 675 O O . THR A 1 86 ? 21.545 3.952 -7.443 1.00 91.00 86 THR A O 1
ATOM 678 N N . THR A 1 87 ? 22.267 1.887 -6.932 1.00 90.81 87 THR A N 1
ATOM 679 C CA . THR A 1 87 ? 21.129 1.174 -7.531 1.00 90.81 87 THR A CA 1
ATOM 680 C C . THR A 1 87 ? 19.812 1.596 -6.882 1.00 90.81 87 THR A C 1
ATOM 682 O O . THR A 1 87 ? 18.862 1.948 -7.579 1.00 90.81 87 THR A O 1
ATOM 685 N N . LEU A 1 88 ? 19.774 1.645 -5.548 1.00 90.62 88 LEU A N 1
ATOM 686 C CA . LEU A 1 88 ? 18.601 2.087 -4.800 1.00 90.62 88 LEU A CA 1
ATOM 687 C C . LEU A 1 88 ? 18.263 3.558 -5.081 1.00 90.62 88 LEU A C 1
ATOM 689 O O . LEU A 1 88 ? 17.092 3.898 -5.229 1.00 90.62 88 LEU A O 1
ATOM 693 N N . ALA A 1 89 ? 19.268 4.431 -5.193 1.00 91.25 89 ALA A N 1
ATOM 694 C CA . ALA A 1 89 ? 19.052 5.836 -5.533 1.00 91.25 89 ALA A CA 1
ATOM 695 C C . ALA A 1 89 ? 18.418 6.010 -6.926 1.00 91.25 89 ALA A C 1
ATOM 697 O O . ALA A 1 89 ? 17.506 6.823 -7.081 1.00 91.25 89 ALA A O 1
ATOM 698 N N . ILE A 1 90 ? 18.853 5.219 -7.914 1.00 89.38 90 ILE A N 1
ATOM 699 C CA . ILE A 1 90 ? 18.280 5.202 -9.269 1.00 89.38 90 ILE A CA 1
ATOM 700 C C . ILE A 1 90 ? 16.813 4.765 -9.232 1.00 89.38 90 ILE A C 1
ATOM 702 O O . ILE A 1 90 ? 15.964 5.460 -9.789 1.00 89.38 90 ILE A O 1
ATOM 706 N N . LEU A 1 91 ? 16.513 3.645 -8.565 1.00 90.12 91 LEU A N 1
ATOM 707 C CA . LEU A 1 91 ? 15.140 3.147 -8.449 1.00 90.12 91 LEU A CA 1
ATOM 708 C C . LEU A 1 91 ? 14.245 4.169 -7.746 1.00 90.12 91 LEU A C 1
ATOM 710 O O . LEU A 1 91 ? 13.188 4.514 -8.261 1.00 90.12 91 LEU A O 1
ATOM 714 N N . ASN A 1 92 ? 14.694 4.726 -6.619 1.00 91.00 92 ASN A N 1
ATOM 715 C CA . ASN A 1 92 ? 13.933 5.735 -5.884 1.00 91.00 92 ASN A CA 1
ATOM 716 C C . ASN A 1 92 ? 13.623 6.971 -6.732 1.00 91.00 92 ASN A C 1
ATOM 718 O O . ASN A 1 92 ? 12.543 7.538 -6.601 1.00 91.00 92 ASN A O 1
ATOM 722 N N . TYR A 1 93 ? 14.556 7.413 -7.577 1.00 91.62 93 TYR A N 1
ATOM 723 C CA . TYR A 1 93 ? 14.304 8.528 -8.487 1.00 91.62 93 TYR A CA 1
ATOM 724 C C . TYR A 1 93 ? 13.238 8.174 -9.529 1.00 91.62 93 TYR A C 1
ATOM 726 O O . TYR A 1 93 ? 12.279 8.925 -9.704 1.00 91.62 93 TYR A O 1
ATOM 734 N N . PHE A 1 94 ? 13.386 7.021 -10.182 1.00 90.56 94 PHE A N 1
ATOM 735 C CA . PHE A 1 94 ? 12.465 6.565 -11.217 1.00 90.56 94 PHE A CA 1
ATOM 736 C C . PHE A 1 94 ? 11.044 6.361 -10.676 1.00 90.56 94 PHE A C 1
ATOM 738 O O . PHE A 1 94 ? 10.097 6.920 -11.224 1.00 90.56 94 PHE A O 1
ATOM 745 N N . PHE A 1 95 ? 10.898 5.648 -9.556 1.00 89.75 95 PHE A N 1
ATOM 746 C CA . PHE A 1 95 ? 9.593 5.387 -8.951 1.00 89.75 95 PHE A CA 1
ATOM 747 C C . PHE A 1 95 ? 8.906 6.655 -8.456 1.00 89.75 95 PHE A C 1
ATOM 749 O O . PHE A 1 95 ? 7.717 6.809 -8.685 1.00 89.75 95 PHE A O 1
ATOM 756 N N . LYS A 1 96 ? 9.642 7.614 -7.880 1.00 91.44 96 LYS A N 1
ATOM 757 C CA . LYS A 1 96 ? 9.057 8.912 -7.503 1.00 91.44 96 LYS A CA 1
ATOM 758 C C . LYS A 1 96 ? 8.518 9.682 -8.705 1.00 91.44 96 LYS A C 1
ATOM 760 O O . LYS A 1 96 ? 7.481 10.328 -8.600 1.00 91.44 96 LYS A O 1
ATOM 765 N N . ALA A 1 97 ? 9.228 9.643 -9.832 1.00 91.81 97 ALA A N 1
ATOM 766 C CA . ALA A 1 97 ? 8.757 10.277 -11.058 1.00 91.81 97 ALA A CA 1
ATOM 767 C C . ALA A 1 97 ? 7.519 9.557 -11.615 1.00 91.81 97 ALA A C 1
ATOM 769 O O . ALA A 1 97 ? 6.563 10.219 -12.012 1.00 91.81 97 ALA A O 1
ATOM 770 N N . ALA A 1 98 ? 7.513 8.222 -11.603 1.00 89.19 98 ALA A N 1
ATOM 771 C CA . ALA A 1 98 ? 6.363 7.424 -12.015 1.00 89.19 98 ALA A CA 1
ATOM 772 C C . ALA A 1 98 ? 5.135 7.676 -11.124 1.00 89.19 98 ALA A C 1
ATOM 774 O O . ALA A 1 98 ? 4.038 7.847 -11.651 1.00 89.19 98 ALA A O 1
AT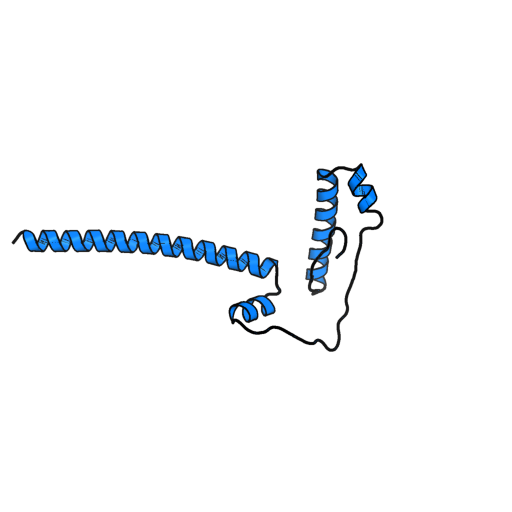OM 775 N N . ASP A 1 99 ? 5.320 7.766 -9.804 1.00 88.94 99 ASP A N 1
ATOM 776 C CA . ASP A 1 99 ? 4.258 8.070 -8.838 1.00 88.94 99 ASP A CA 1
ATOM 777 C C . ASP A 1 99 ? 3.636 9.443 -9.129 1.00 88.94 99 ASP A C 1
ATOM 779 O O . ASP A 1 99 ? 2.424 9.549 -9.302 1.00 88.94 99 ASP A O 1
ATOM 783 N N . LEU A 1 100 ? 4.470 10.475 -9.312 1.00 92.31 100 LEU A N 1
ATOM 784 C CA . LEU A 1 100 ? 4.008 11.824 -9.650 1.00 92.31 100 LEU A CA 1
ATOM 785 C C . LEU A 1 100 ? 3.219 11.858 -10.969 1.00 92.31 100 LEU A C 1
ATOM 787 O O . LEU A 1 100 ? 2.203 12.542 -11.072 1.00 92.31 100 LEU A O 1
ATOM 791 N N . LEU A 1 101 ? 3.695 11.148 -11.996 1.00 92.00 101 LEU A N 1
ATOM 792 C CA . LEU A 1 101 ? 3.006 11.084 -13.286 1.00 92.00 101 LEU A CA 1
ATOM 793 C C . LEU A 1 101 ? 1.686 10.317 -13.173 1.00 92.00 101 LEU A C 1
ATOM 795 O O . LEU A 1 101 ? 0.696 10.734 -13.767 1.00 92.00 101 LEU A O 1
ATOM 799 N N . SER A 1 102 ? 1.657 9.234 -12.399 1.00 89.81 102 SER A N 1
ATOM 800 C CA . SER A 1 102 ? 0.444 8.443 -12.180 1.00 89.81 102 SER A CA 1
ATOM 801 C C . SER A 1 102 ? -0.635 9.286 -11.504 1.00 89.81 102 SER A C 1
ATOM 803 O O . SER A 1 102 ? -1.760 9.336 -11.993 1.00 89.81 102 SER A O 1
ATOM 805 N N . GLU A 1 103 ? -0.269 10.048 -10.470 1.00 89.38 103 GLU A N 1
ATOM 806 C CA . GLU A 1 103 ? -1.170 11.012 -9.830 1.00 89.38 103 GLU A CA 1
ATOM 807 C C . GLU A 1 103 ? -1.643 12.095 -10.810 1.00 89.38 103 GLU A C 1
ATOM 809 O O . GLU A 1 103 ? -2.838 12.379 -10.892 1.00 89.38 103 GLU A O 1
ATOM 814 N N . LEU A 1 104 ? -0.727 12.674 -11.597 1.00 94.25 104 LEU A N 1
ATOM 815 C CA . LEU A 1 104 ? -1.044 13.744 -12.548 1.00 94.25 104 LEU A CA 1
ATOM 816 C C . LEU A 1 104 ? -2.034 13.302 -13.635 1.00 94.25 104 LEU A C 1
ATOM 818 O O . LEU A 1 104 ? -2.900 14.083 -14.030 1.00 94.25 104 LEU A O 1
ATOM 822 N N . TYR A 1 105 ? -1.896 12.073 -14.132 1.00 92.38 105 TYR A N 1
ATOM 823 C CA . TYR A 1 105 ? -2.737 11.528 -15.199 1.00 92.38 105 TYR A CA 1
ATOM 824 C C . TYR A 1 105 ? -3.902 10.671 -14.684 1.00 92.38 105 TYR A C 1
ATOM 826 O O . TYR A 1 105 ? -4.645 10.118 -15.494 1.00 92.38 105 TYR A O 1
ATOM 834 N N . GLY A 1 106 ? -4.085 10.560 -13.364 1.00 89.62 106 GLY A N 1
ATOM 835 C CA . GLY A 1 106 ? -5.137 9.739 -12.758 1.00 89.62 106 GLY A CA 1
ATOM 836 C C . GLY A 1 106 ? -4.998 8.245 -13.066 1.00 89.62 106 GLY A C 1
ATOM 837 O O . GLY A 1 106 ? -6.000 7.545 -13.188 1.00 89.62 106 GLY A O 1
ATOM 838 N N . CYS A 1 107 ? -3.768 7.765 -13.255 1.00 89.94 107 CYS A N 1
ATOM 839 C CA . CYS A 1 107 ? -3.471 6.354 -13.469 1.00 89.94 107 CYS A CA 1
ATOM 840 C C . CYS A 1 107 ? -3.285 5.635 -12.129 1.00 89.94 107 CYS A C 1
ATOM 842 O O . CYS A 1 107 ? -2.637 6.153 -11.222 1.00 89.94 107 CYS A O 1
ATOM 844 N N . GLU A 1 108 ? -3.802 4.411 -12.036 1.00 86.50 108 GLU A N 1
ATOM 845 C CA . GLU A 1 108 ? -3.619 3.550 -10.868 1.00 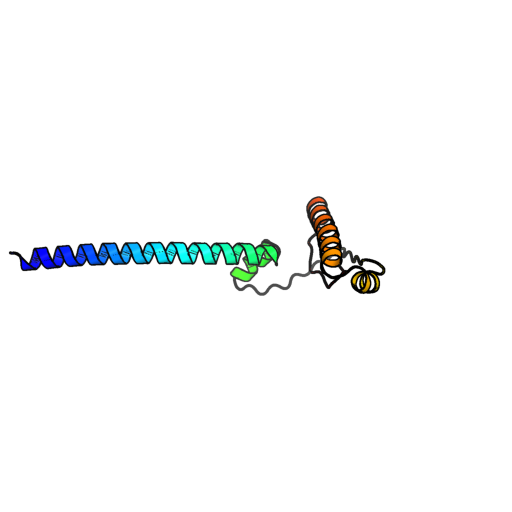86.50 108 GLU A CA 1
ATOM 846 C C . GLU A 1 108 ? -2.375 2.669 -11.041 1.00 86.50 108 GLU A C 1
ATOM 848 O O . GLU A 1 108 ? -2.208 2.009 -12.071 1.00 86.50 108 GLU A O 1
ATOM 853 N N . LYS A 1 109 ? -1.512 2.616 -10.022 1.00 84.00 109 LYS A N 1
ATOM 854 C CA . LYS A 1 109 ? -0.311 1.770 -10.032 1.00 84.00 109 LYS A CA 1
ATOM 855 C C . LYS A 1 109 ? -0.631 0.409 -9.411 1.00 84.00 109 LYS A C 1
ATOM 857 O O . LYS A 1 109 ? -0.896 0.321 -8.220 1.00 84.00 109 LYS A O 1
ATOM 862 N N . ILE A 1 110 ? -0.549 -0.669 -10.193 1.00 80.00 110 ILE A N 1
ATOM 863 C CA . ILE A 1 110 ? -1.042 -1.992 -9.759 1.00 80.00 110 ILE A CA 1
ATOM 864 C C . ILE A 1 110 ? -0.017 -2.788 -8.932 1.00 80.00 110 ILE A C 1
ATOM 866 O O . ILE A 1 110 ? -0.372 -3.351 -7.899 1.00 80.00 110 ILE A O 1
ATOM 870 N N . LYS A 1 111 ? 1.248 -2.868 -9.359 1.00 74.62 111 LYS A N 1
ATOM 871 C CA . LYS A 1 111 ? 2.386 -3.412 -8.588 1.00 74.62 111 LYS A CA 1
ATOM 872 C C . LYS A 1 111 ? 3.644 -3.361 -9.441 1.00 74.62 111 LYS A C 1
ATOM 874 O O . LYS A 1 111 ? 3.561 -3.472 -10.654 1.00 74.62 111 LYS A O 1
ATOM 879 N N . THR A 1 112 ? 4.800 -3.277 -8.796 1.00 71.62 112 THR A N 1
ATOM 880 C CA . THR A 1 112 ? 6.101 -3.260 -9.471 1.00 71.62 112 THR A CA 1
ATOM 881 C C . THR A 1 112 ? 6.828 -4.580 -9.220 1.00 71.62 112 THR A C 1
ATOM 883 O O . THR A 1 112 ? 6.648 -5.211 -8.172 1.00 71.62 112 THR A O 1
ATOM 886 N N . ILE A 1 113 ? 7.642 -5.028 -10.177 1.00 71.38 113 ILE A N 1
ATOM 887 C CA . ILE A 1 113 ? 8.507 -6.206 -10.026 1.00 71.38 113 ILE A CA 1
ATOM 888 C C . ILE A 1 113 ? 9.917 -5.791 -10.434 1.00 71.38 113 ILE A C 1
ATOM 890 O O . ILE A 1 113 ? 10.228 -5.703 -11.617 1.00 71.38 113 ILE A O 1
ATOM 894 N N . GLY A 1 114 ? 10.777 -5.543 -9.443 1.00 70.38 114 GLY A N 1
ATOM 895 C CA . GLY A 1 114 ? 12.155 -5.117 -9.691 1.00 70.38 114 GLY A CA 1
ATOM 896 C C . GLY A 1 114 ? 12.226 -3.739 -10.356 1.00 70.38 114 GLY A C 1
ATOM 897 O O . GLY A 1 114 ? 11.852 -2.740 -9.748 1.00 70.38 114 GLY A O 1
ATOM 898 N N . ASP A 1 115 ? 12.750 -3.710 -11.576 1.00 75.06 115 ASP A N 1
ATOM 899 C CA . ASP A 1 115 ? 12.907 -2.568 -12.484 1.00 75.06 115 ASP A CA 1
ATOM 900 C C . ASP A 1 115 ? 11.694 -2.304 -13.390 1.00 75.06 115 ASP A C 1
ATOM 902 O O . ASP A 1 115 ? 11.636 -1.250 -14.026 1.00 75.06 115 ASP A O 1
ATOM 906 N N . CYS A 1 116 ? 10.715 -3.211 -13.389 1.00 70.31 116 CYS A N 1
ATOM 907 C CA . CYS A 1 116 ? 9.507 -3.123 -14.199 1.00 70.31 116 CYS A CA 1
ATOM 908 C C . CYS A 1 116 ? 8.311 -2.559 -13.409 1.00 70.31 116 CYS A C 1
ATOM 910 O O . CYS A 1 116 ? 8.112 -2.885 -12.226 1.00 70.31 116 CYS A O 1
ATOM 912 N N . VAL A 1 117 ? 7.521 -1.719 -14.086 1.00 66.50 117 VAL A N 1
ATOM 913 C CA . VAL A 1 117 ? 6.363 -0.957 -13.575 1.00 66.50 117 VAL A CA 1
ATOM 914 C C . VAL A 1 117 ? 5.180 -1.086 -14.503 1.00 66.50 117 VAL A C 1
ATOM 916 O O . VAL A 1 117 ? 5.391 -0.971 -15.733 1.00 66.50 117 VAL A O 1
#

Secondary structure (DSSP, 8-state):
-HHHHHHHHHHHHHHHHHHHHHHHHHHHHHHHHHHHHHHHHTTS-HHHHHHHHTT-------SS------B-TTHHHHHHHHHHHHHHHHHHHHHHHHHHHHHHHT------BTTB-